Protein AF-A0A060ZZ50-F1 (afdb_monomer)

Mean predicted aligned error: 12.0 Å

Structure (mmCIF, N/CA/C/O backbone):
data_AF-A0A060ZZ50-F1
#
_entry.id   AF-A0A060ZZ50-F1
#
loop_
_atom_site.group_PDB
_atom_site.id
_atom_site.type_symbol
_atom_site.label_atom_id
_atom_site.label_alt_id
_atom_site.label_comp_id
_atom_site.label_asym_id
_atom_site.label_entity_id
_atom_site.label_seq_id
_atom_site.pdbx_PDB_ins_code
_atom_site.Cartn_x
_atom_site.Cartn_y
_atom_site.Cartn_z
_atom_site.occupancy
_atom_site.B_iso_or_equiv
_atom_site.auth_seq_id
_atom_site.auth_comp_id
_atom_site.auth_asym_id
_atom_site.auth_atom_id
_atom_site.pdbx_PDB_model_num
ATOM 1 N N . MET A 1 1 ? -9.762 -11.164 -6.882 1.00 42.69 1 MET A N 1
ATOM 2 C CA . MET A 1 1 ? -9.063 -9.865 -6.997 1.00 42.69 1 MET A CA 1
ATOM 3 C C . MET A 1 1 ? -7.837 -10.127 -7.860 1.00 42.69 1 MET A C 1
ATOM 5 O O . MET A 1 1 ? -7.050 -10.967 -7.459 1.00 42.69 1 MET A O 1
ATOM 9 N N . ARG A 1 2 ? -7.743 -9.586 -9.085 1.00 42.16 2 ARG A N 1
ATOM 10 C CA . ARG A 1 2 ? -6.623 -9.900 -9.998 1.00 42.16 2 ARG A CA 1
ATOM 11 C C . ARG A 1 2 ? -5.323 -9.326 -9.427 1.00 42.16 2 ARG A C 1
ATOM 13 O O . ARG A 1 2 ? -5.141 -8.114 -9.447 1.00 42.16 2 ARG A O 1
ATOM 20 N N . SER A 1 3 ? -4.459 -10.195 -8.908 1.00 48.81 3 SER A N 1
ATOM 21 C CA . SER A 1 3 ? -3.178 -9.848 -8.272 1.00 48.81 3 SER A CA 1
ATOM 22 C C . SER A 1 3 ? -2.102 -9.404 -9.279 1.00 48.81 3 SER A C 1
ATOM 24 O O . SER A 1 3 ? -1.037 -8.931 -8.885 1.00 48.81 3 SER A O 1
ATOM 26 N N . ASP A 1 4 ? -2.418 -9.460 -10.577 1.00 45.97 4 ASP A N 1
ATOM 27 C CA . ASP A 1 4 ? -1.554 -9.192 -11.739 1.00 45.97 4 ASP A CA 1
ATOM 28 C C . ASP A 1 4 ? -1.069 -7.735 -11.881 1.00 45.97 4 ASP A C 1
ATOM 30 O O . ASP A 1 4 ? -0.512 -7.352 -12.903 1.00 45.97 4 ASP A O 1
ATOM 34 N N . LYS A 1 5 ? -1.322 -6.863 -10.900 1.00 53.06 5 LYS A N 1
ATOM 35 C CA . LYS A 1 5 ? -0.916 -5.444 -10.943 1.00 53.06 5 LYS A CA 1
ATOM 36 C C . LYS A 1 5 ? -0.076 -5.007 -9.740 1.00 53.06 5 LYS A C 1
ATOM 38 O O . LYS A 1 5 ? 0.539 -3.950 -9.785 1.00 53.06 5 LYS A O 1
ATOM 43 N N . HIS A 1 6 ? 0.033 -5.843 -8.708 1.00 53.44 6 HIS A N 1
ATOM 44 C CA . HIS A 1 6 ? 0.517 -5.475 -7.366 1.00 53.44 6 HIS A CA 1
ATOM 45 C C . HIS A 1 6 ? 2.017 -5.778 -7.157 1.00 53.44 6 HIS A C 1
ATOM 47 O O . HIS A 1 6 ? 2.453 -6.195 -6.086 1.00 53.44 6 HIS A O 1
ATOM 53 N N . LEU A 1 7 ? 2.805 -5.661 -8.231 1.00 54.25 7 LEU A N 1
ATOM 54 C CA . LEU A 1 7 ? 4.127 -6.291 -8.337 1.00 54.25 7 LEU A CA 1
ATOM 55 C C . LEU A 1 7 ? 5.291 -5.565 -7.712 1.00 54.25 7 LEU A C 1
ATOM 57 O O . LEU A 1 7 ? 6.402 -6.080 -7.811 1.00 54.25 7 LEU A O 1
ATOM 61 N N . PHE A 1 8 ? 5.114 -4.384 -7.136 1.00 49.03 8 PHE A N 1
ATOM 62 C CA . PHE A 1 8 ? 6.294 -3.796 -6.537 1.00 49.03 8 PHE A CA 1
ATOM 63 C C . PHE A 1 8 ? 6.852 -4.704 -5.435 1.00 49.03 8 PHE A C 1
ATOM 65 O O . PHE A 1 8 ? 8.068 -4.754 -5.266 1.00 49.03 8 PHE A O 1
ATOM 72 N N . PHE A 1 9 ? 5.982 -5.431 -4.720 1.00 49.91 9 PHE A N 1
ATOM 73 C CA . PHE A 1 9 ? 6.362 -5.852 -3.388 1.00 49.91 9 PHE A CA 1
ATOM 74 C C . PHE A 1 9 ? 5.831 -7.203 -2.889 1.00 49.91 9 PHE A C 1
ATOM 76 O O . PHE A 1 9 ? 6.107 -7.537 -1.752 1.00 49.91 9 PHE A O 1
ATOM 83 N N . LEU A 1 10 ? 5.100 -8.016 -3.653 1.00 48.53 10 LEU A N 1
ATOM 84 C CA . LEU A 1 10 ? 4.545 -9.270 -3.111 1.00 48.53 10 LEU A CA 1
ATOM 85 C C . LEU A 1 10 ? 5.627 -10.301 -2.700 1.00 48.53 10 LEU A C 1
ATOM 87 O O . LEU A 1 10 ? 6.330 -10.843 -3.548 1.00 48.53 10 LEU A O 1
ATOM 91 N N . LYS A 1 11 ? 5.719 -10.638 -1.404 1.00 50.34 11 LYS A N 1
ATOM 92 C CA . LYS A 1 11 ? 6.444 -11.807 -0.893 1.00 50.34 11 LYS A CA 1
ATOM 93 C C . LYS A 1 11 ? 5.700 -13.044 -1.396 1.00 50.34 11 LYS A C 1
ATOM 95 O O . LYS A 1 11 ? 4.597 -13.345 -0.940 1.00 50.34 11 LYS A O 1
ATOM 100 N N . GLN A 1 12 ? 6.300 -13.742 -2.356 1.00 52.12 12 GLN A N 1
ATOM 101 C CA . GLN A 1 12 ? 5.696 -14.865 -3.089 1.00 52.12 12 GLN A CA 1
ATOM 102 C C . GLN A 1 12 ? 5.316 -16.079 -2.216 1.00 52.12 12 GLN A C 1
ATOM 104 O O . GLN A 1 12 ? 4.661 -17.005 -2.692 1.00 52.12 12 GLN A O 1
ATOM 109 N N . GLU A 1 13 ? 5.708 -16.088 -0.942 1.00 52.03 13 GLU A N 1
ATOM 110 C CA . GLU A 1 13 ? 5.497 -17.202 -0.011 1.00 52.03 13 GLU A CA 1
ATOM 111 C C . GLU A 1 13 ? 4.095 -17.247 0.632 1.00 52.03 13 GLU A C 1
ATOM 113 O O . GLU A 1 13 ? 3.806 -18.209 1.335 1.00 52.03 13 GLU A O 1
ATOM 118 N N . GLY A 1 14 ? 3.214 -16.254 0.417 1.00 49.38 14 GLY A N 1
ATOM 119 C CA . GLY A 1 14 ? 1.948 -16.151 1.177 1.00 49.38 14 GLY A CA 1
ATOM 120 C C . GLY A 1 14 ? 0.680 -15.747 0.413 1.00 49.38 14 GLY A C 1
ATOM 121 O O . GLY A 1 14 ? -0.360 -15.553 1.039 1.00 49.38 14 GLY A O 1
ATOM 122 N N . GLY A 1 15 ? 0.733 -15.587 -0.913 1.00 53.03 15 GLY A N 1
ATOM 123 C CA . GLY A 1 15 ? -0.437 -15.209 -1.722 1.00 53.03 15 GLY A CA 1
ATOM 124 C C . GLY A 1 15 ? -1.256 -16.410 -2.208 1.00 53.03 15 GLY A C 1
ATOM 125 O O . GLY A 1 15 ? -0.694 -17.470 -2.460 1.00 53.03 15 GLY A O 1
ATOM 126 N N . ASP A 1 16 ? -2.571 -16.237 -2.390 1.00 49.25 16 ASP A N 1
ATOM 127 C CA . ASP A 1 16 ? -3.420 -17.208 -3.095 1.00 49.25 16 ASP A CA 1
ATOM 128 C C . ASP A 1 16 ? -3.111 -17.166 -4.607 1.00 49.25 16 ASP A C 1
ATOM 130 O O . ASP A 1 16 ? -3.336 -16.158 -5.286 1.00 49.25 16 ASP A O 1
ATOM 134 N N . LEU A 1 17 ? -2.498 -18.240 -5.111 1.00 50.44 17 LEU A N 1
ATOM 135 C CA . LEU A 1 17 ? -1.793 -18.293 -6.399 1.00 50.44 17 LEU A CA 1
ATOM 136 C C . LEU A 1 17 ? -2.706 -18.590 -7.592 1.00 50.44 17 LEU A C 1
ATOM 138 O O . LEU A 1 17 ? -2.284 -18.417 -8.733 1.00 50.44 17 LEU A O 1
ATOM 142 N N . TYR A 1 18 ? -3.955 -18.996 -7.355 1.00 49.84 18 TYR A N 1
ATOM 143 C CA . TYR A 1 18 ? -4.912 -19.308 -8.426 1.00 49.84 18 TYR A CA 1
ATOM 144 C C . TYR A 1 18 ? -5.324 -18.081 -9.256 1.00 49.84 18 TYR A C 1
ATOM 146 O O . TYR A 1 18 ? -6.005 -18.216 -10.270 1.00 49.84 18 TYR A O 1
ATOM 154 N N . ILE A 1 19 ? -4.925 -16.881 -8.824 1.00 47.72 19 ILE A N 1
ATOM 155 C CA . ILE A 1 19 ? -5.307 -15.600 -9.429 1.00 47.72 19 ILE A CA 1
ATOM 156 C C . ILE A 1 19 ? -4.102 -14.876 -10.052 1.00 47.72 19 ILE A C 1
ATOM 158 O O . ILE A 1 19 ? -4.208 -13.704 -10.406 1.00 47.72 19 ILE A O 1
ATOM 162 N N . LEU A 1 20 ? -2.953 -15.548 -10.165 1.00 52.69 20 LEU A N 1
ATOM 163 C CA . LEU A 1 20 ? -1.772 -15.022 -10.841 1.00 52.69 2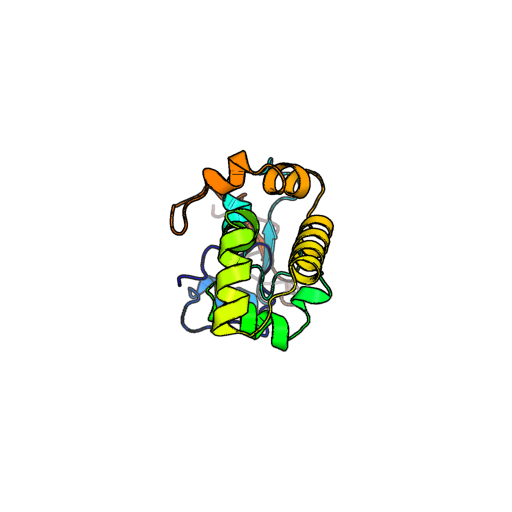0 LEU A CA 1
ATOM 164 C C . LEU A 1 20 ? -1.744 -15.495 -12.296 1.00 52.69 20 LEU A C 1
ATOM 166 O O . LEU A 1 20 ? -1.898 -16.682 -12.580 1.00 52.69 20 LEU A 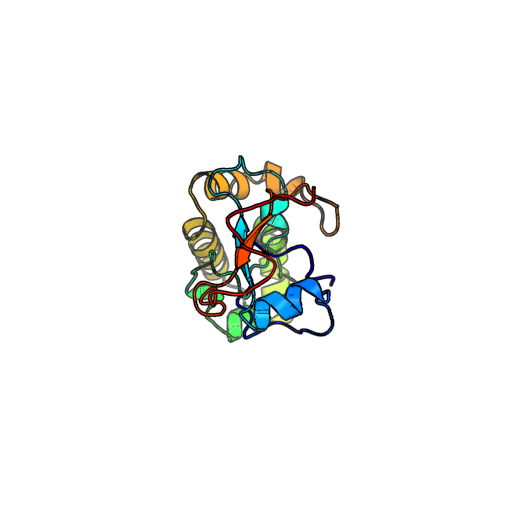O 1
ATOM 170 N N . THR A 1 21 ? -1.517 -14.574 -13.229 1.00 55.25 21 THR A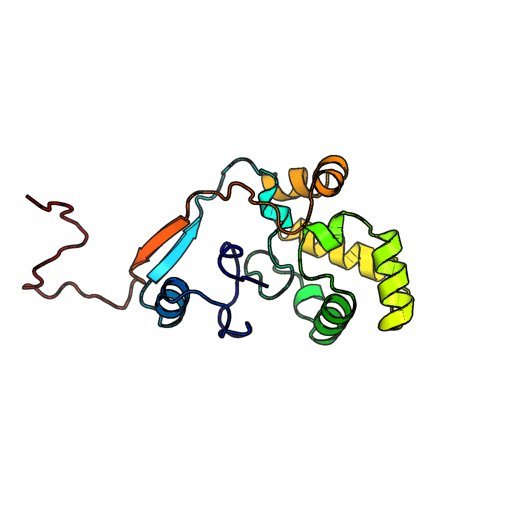 N 1
ATOM 171 C CA . THR A 1 21 ? -1.242 -14.943 -14.626 1.00 55.25 21 THR A CA 1
ATOM 172 C C . THR A 1 21 ? 0.021 -15.822 -14.749 1.00 55.25 21 THR A C 1
ATOM 174 O O . THR A 1 21 ? 0.931 -15.702 -13.925 1.00 55.25 21 THR A O 1
ATOM 177 N N . PRO A 1 22 ? 0.138 -16.677 -15.789 1.00 57.56 22 PRO A N 1
ATOM 178 C CA . PRO A 1 22 ? 1.284 -17.582 -15.978 1.00 57.56 22 PRO A CA 1
ATOM 179 C C . PRO A 1 22 ? 2.665 -16.914 -15.887 1.00 57.56 22 PRO A C 1
ATOM 181 O O . PRO A 1 22 ? 3.605 -17.507 -15.370 1.00 57.56 22 PRO A O 1
ATOM 184 N N . PHE A 1 23 ? 2.775 -15.652 -16.309 1.00 54.41 23 PHE A N 1
ATOM 185 C CA . PHE A 1 23 ? 3.992 -14.840 -16.199 1.00 54.41 23 PHE A CA 1
ATOM 186 C C . PHE A 1 23 ? 4.529 -14.738 -14.756 1.00 54.41 23 PHE A C 1
ATOM 188 O O . PHE A 1 23 ? 5.729 -14.818 -14.508 1.00 54.41 23 PHE A O 1
ATOM 195 N N . TYR A 1 24 ? 3.636 -14.627 -13.776 1.00 59.88 24 TYR A N 1
ATOM 196 C CA . TYR A 1 24 ? 3.986 -14.493 -12.362 1.00 59.88 24 TYR A CA 1
ATOM 197 C C . TYR A 1 24 ? 4.380 -15.818 -11.720 1.00 59.88 24 TYR A C 1
ATOM 199 O O . TYR A 1 24 ? 5.096 -15.829 -10.718 1.00 59.88 24 TYR A O 1
ATOM 207 N N . LEU A 1 25 ? 3.912 -16.930 -12.290 1.00 62.78 25 LEU A N 1
ATOM 208 C CA . LEU A 1 25 ? 4.307 -18.263 -11.865 1.00 62.78 25 LEU A CA 1
ATOM 209 C C . LEU A 1 25 ? 5.792 -18.501 -12.167 1.00 62.78 25 LEU A C 1
ATOM 211 O O . LEU A 1 25 ? 6.509 -18.959 -11.284 1.00 62.78 25 LEU A O 1
ATOM 215 N N . LEU A 1 26 ? 6.262 -18.108 -13.356 1.00 59.31 26 LEU A N 1
ATOM 216 C CA . LEU A 1 26 ? 7.676 -18.218 -13.754 1.00 59.31 26 LEU A CA 1
ATOM 217 C C . LEU A 1 26 ? 8.594 -17.417 -12.821 1.00 59.31 26 LEU A C 1
ATOM 219 O O . LEU A 1 26 ? 9.628 -17.899 -12.369 1.00 59.31 26 LEU A O 1
ATOM 223 N N . CYS A 1 27 ? 8.156 -16.224 -12.424 1.00 61.47 27 CYS A N 1
ATOM 224 C CA . CYS A 1 27 ? 8.890 -15.409 -11.459 1.00 61.47 27 CYS A CA 1
ATOM 225 C C . CYS A 1 27 ? 8.964 -16.053 -10.065 1.00 61.47 27 CYS A C 1
ATOM 227 O O . CYS A 1 27 ? 9.892 -15.785 -9.311 1.00 61.47 27 CYS A O 1
ATOM 229 N N . ARG A 1 28 ? 7.982 -16.884 -9.687 1.00 61.09 28 ARG A N 1
ATOM 230 C CA . ARG A 1 28 ? 8.001 -17.635 -8.420 1.00 61.09 28 ARG A CA 1
ATOM 231 C C . ARG A 1 28 ? 8.906 -18.855 -8.471 1.00 61.09 28 ARG A C 1
ATOM 233 O O . ARG A 1 28 ? 9.454 -19.247 -7.447 1.00 61.09 28 ARG A O 1
ATOM 240 N N . LEU A 1 29 ? 9.060 -19.447 -9.648 1.00 64.00 29 LEU A N 1
ATOM 241 C CA . LEU A 1 29 ? 9.982 -20.557 -9.869 1.00 64.00 29 LEU A CA 1
ATOM 242 C C . LEU A 1 29 ? 11.453 -20.114 -9.831 1.00 64.00 29 LEU A C 1
ATOM 244 O O . LEU A 1 29 ? 12.336 -20.960 -9.909 1.00 64.00 29 LEU A O 1
ATOM 248 N N . GLY A 1 30 ? 11.717 -18.813 -9.654 1.00 63.53 30 GLY A N 1
ATOM 249 C CA . GLY A 1 30 ? 13.068 -18.269 -9.571 1.00 63.53 30 GLY A CA 1
ATOM 250 C C . GLY A 1 30 ? 13.740 -18.137 -10.933 1.00 63.53 30 GLY A C 1
ATOM 251 O O . GLY A 1 30 ? 14.956 -18.044 -10.990 1.00 63.53 30 GLY A O 1
ATOM 252 N N . GLU A 1 31 ? 12.972 -18.139 -12.027 1.00 65.38 31 GLU A N 1
ATOM 253 C CA . GLU A 1 31 ? 13.520 -17.957 -13.377 1.00 65.38 31 GLU A CA 1
ATOM 254 C C . GLU A 1 31 ? 13.813 -16.479 -13.677 1.00 65.38 31 GLU A C 1
ATOM 256 O O . GLU A 1 31 ? 14.775 -16.149 -14.373 1.00 65.38 31 GLU A O 1
ATOM 261 N N . PHE A 1 32 ? 13.009 -15.573 -13.110 1.00 65.50 32 PHE A N 1
ATOM 262 C CA . PHE A 1 32 ? 13.103 -14.137 -13.352 1.00 65.50 32 PHE A CA 1
ATOM 263 C C . PHE A 1 32 ? 13.055 -13.329 -12.058 1.00 65.50 32 PHE A C 1
ATOM 265 O O . PHE A 1 32 ? 12.146 -13.489 -11.241 1.00 65.50 32 PHE A O 1
ATOM 272 N N . ASP A 1 33 ? 13.983 -12.385 -11.949 1.00 65.56 33 ASP A N 1
ATOM 273 C CA . ASP A 1 33 ? 13.938 -11.285 -11.003 1.00 65.56 33 ASP A CA 1
ATOM 274 C C . ASP A 1 33 ? 13.130 -10.128 -11.592 1.00 65.56 33 ASP A C 1
ATOM 276 O O . ASP A 1 33 ? 13.285 -9.730 -12.750 1.00 65.56 33 ASP A O 1
ATOM 280 N N . MET A 1 34 ? 12.263 -9.548 -10.767 1.00 68.56 34 MET A N 1
ATOM 281 C CA . MET A 1 34 ? 11.473 -8.383 -11.139 1.00 68.56 34 MET A CA 1
ATOM 282 C C . MET A 1 34 ? 11.802 -7.216 -10.230 1.00 68.56 34 MET A C 1
ATOM 284 O O . MET A 1 34 ? 11.745 -7.309 -9.006 1.00 68.56 34 MET A O 1
ATOM 288 N N . SER A 1 35 ? 12.069 -6.075 -10.845 1.00 65.06 35 SER A N 1
ATOM 289 C CA . SER A 1 35 ? 12.146 -4.800 -10.150 1.00 65.06 35 SER A CA 1
ATOM 290 C C . SER A 1 35 ? 11.373 -3.749 -10.935 1.00 65.06 35 SER A C 1
ATOM 292 O O . SER A 1 35 ? 11.026 -3.924 -12.098 1.00 65.06 35 SER A O 1
ATOM 294 N N . ARG A 1 36 ? 11.049 -2.628 -10.307 1.00 67.50 36 ARG A N 1
ATOM 295 C CA . ARG A 1 36 ? 10.540 -1.450 -11.015 1.00 67.50 36 ARG A CA 1
ATOM 296 C C . ARG A 1 36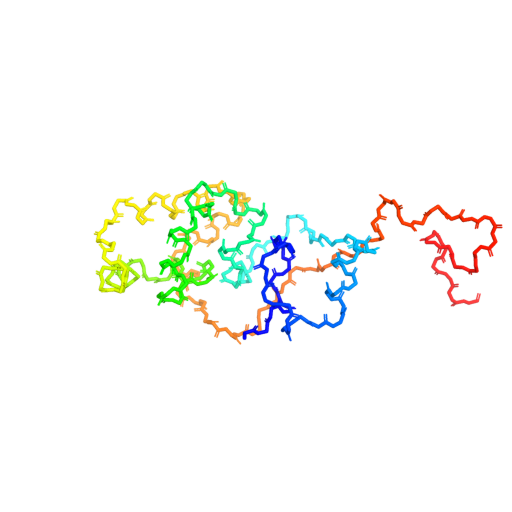 ? 11.507 -0.312 -10.769 1.00 67.50 36 ARG A C 1
ATOM 298 O O . ARG A 1 36 ? 12.102 -0.226 -9.695 1.00 67.50 36 ARG A O 1
ATOM 305 N N . LYS A 1 37 ? 11.682 0.553 -11.770 1.00 64.44 37 LYS A N 1
ATOM 306 C CA . LYS A 1 37 ? 12.675 1.633 -11.727 1.00 64.44 37 LYS A CA 1
ATOM 307 C C . LYS A 1 37 ? 12.466 2.509 -10.486 1.00 64.44 37 LYS A C 1
ATOM 309 O O . LYS A 1 37 ? 11.468 3.222 -10.381 1.00 64.44 37 LYS A O 1
ATOM 314 N N . ALA A 1 38 ? 13.418 2.464 -9.555 1.00 52.78 38 ALA A N 1
ATOM 315 C CA . ALA A 1 38 ? 13.420 3.338 -8.391 1.00 52.78 38 ALA A CA 1
ATOM 316 C C . ALA A 1 38 ? 13.488 4.807 -8.851 1.00 52.78 38 ALA A C 1
ATOM 318 O O . ALA A 1 38 ? 14.256 5.151 -9.748 1.00 52.78 38 ALA A O 1
ATOM 319 N N . GLY A 1 39 ? 12.668 5.674 -8.253 1.00 55.94 39 GLY A N 1
ATOM 320 C CA . GLY A 1 39 ? 12.693 7.116 -8.526 1.00 55.94 39 GLY A CA 1
ATOM 321 C C . GLY A 1 39 ? 11.682 7.632 -9.553 1.00 55.94 39 GLY A C 1
ATOM 322 O O . GLY A 1 39 ? 11.730 8.810 -9.893 1.00 55.94 39 GLY A O 1
ATOM 323 N N . THR A 1 40 ? 10.736 6.819 -10.030 1.00 64.31 40 THR A N 1
ATOM 324 C CA . THR A 1 40 ? 9.575 7.374 -10.746 1.00 64.31 40 THR A CA 1
ATOM 325 C C . THR A 1 40 ? 8.737 8.255 -9.825 1.00 64.31 40 THR A C 1
ATOM 327 O O . THR A 1 40 ? 8.446 7.870 -8.691 1.00 64.31 40 THR A O 1
ATOM 330 N N . THR A 1 41 ? 8.319 9.418 -10.329 1.00 70.88 41 THR A N 1
ATOM 331 C CA . THR A 1 41 ? 7.367 10.298 -9.650 1.00 70.88 41 THR A CA 1
ATOM 332 C C . THR A 1 41 ? 6.119 9.498 -9.265 1.00 70.88 41 THR A C 1
ATOM 334 O O . THR A 1 41 ? 5.542 8.824 -10.127 1.00 70.88 41 THR A O 1
ATOM 337 N N . PRO A 1 42 ? 5.702 9.524 -7.990 1.00 74.56 42 PRO A N 1
ATOM 338 C CA . PRO A 1 42 ? 4.538 8.772 -7.551 1.00 74.56 42 PRO A CA 1
ATOM 339 C C . PRO A 1 42 ? 3.281 9.297 -8.257 1.00 74.56 42 PRO A C 1
ATOM 341 O O . PRO A 1 42 ? 2.953 10.480 -8.197 1.00 74.56 42 PRO A O 1
ATOM 344 N N . GLY A 1 43 ? 2.605 8.394 -8.969 1.00 81.00 43 GLY A N 1
ATOM 345 C CA . GLY A 1 43 ? 1.247 8.593 -9.470 1.00 81.00 43 GLY A CA 1
ATOM 346 C C . GLY A 1 43 ? 0.236 8.024 -8.476 1.00 81.00 43 GLY A C 1
ATOM 347 O O . GLY A 1 43 ? 0.555 7.827 -7.314 1.00 81.00 43 GLY A O 1
ATOM 348 N N . LYS A 1 44 ? -0.973 7.678 -8.927 1.00 85.62 44 LYS A N 1
ATOM 349 C CA . LYS A 1 44 ? -2.010 7.072 -8.061 1.00 85.62 44 LYS A CA 1
ATOM 350 C C . LYS A 1 44 ? -1.809 5.580 -7.774 1.00 85.62 44 LYS A C 1
ATOM 352 O O . LYS A 1 44 ? -2.462 5.036 -6.890 1.00 85.62 44 LYS A O 1
ATOM 357 N N . TRP A 1 45 ? -0.913 4.929 -8.509 1.00 82.38 45 TRP A N 1
ATOM 358 C CA . TRP A 1 45 ? -0.628 3.502 -8.387 1.00 82.38 45 TRP A CA 1
ATOM 359 C C . TRP A 1 45 ? -0.166 3.036 -6.986 1.00 82.38 45 TRP A C 1
ATOM 361 O O . TRP A 1 45 ? -0.529 1.917 -6.636 1.00 82.38 45 TRP A O 1
ATOM 371 N N . PRO A 1 46 ? 0.534 3.827 -6.132 1.00 85.44 46 PRO A N 1
ATOM 372 C CA . PRO A 1 46 ? 0.951 3.355 -4.810 1.00 85.44 46 PRO A CA 1
ATOM 373 C C . PRO A 1 46 ? -0.233 2.974 -3.923 1.00 85.44 46 PRO A C 1
ATOM 375 O O . PRO A 1 46 ? -0.107 2.117 -3.061 1.00 85.44 46 PRO A O 1
ATOM 378 N N . PHE A 1 47 ? -1.405 3.577 -4.139 1.00 87.56 47 PHE A N 1
ATOM 379 C CA . PHE A 1 47 ? -2.614 3.239 -3.392 1.00 87.56 47 PHE A CA 1
ATOM 380 C C . PHE A 1 47 ? -3.208 1.881 -3.778 1.00 87.56 47 PHE A C 1
ATOM 382 O O . PHE A 1 47 ? -3.966 1.321 -2.991 1.00 87.56 47 PHE A O 1
ATOM 389 N N . GLU A 1 48 ? -2.859 1.340 -4.948 1.00 84.31 48 GLU A N 1
ATOM 390 C CA . GLU A 1 48 ? -3.206 -0.030 -5.332 1.00 84.31 48 GLU A CA 1
ATOM 391 C C . GLU A 1 48 ? -2.261 -1.062 -4.713 1.00 84.31 48 GLU A C 1
ATOM 393 O O . GLU A 1 48 ? -2.584 -2.249 -4.721 1.00 84.31 48 GLU A O 1
ATOM 398 N N . GLU A 1 49 ? -1.118 -0.651 -4.158 1.00 80.88 49 GLU A N 1
ATOM 399 C CA . GLU A 1 49 ? -0.190 -1.591 -3.537 1.00 80.88 49 GLU A CA 1
ATOM 400 C C . GLU A 1 49 ? -0.833 -2.293 -2.346 1.00 80.88 49 GLU A C 1
ATOM 402 O O . GLU A 1 49 ? -1.517 -1.684 -1.514 1.00 80.88 49 GLU A O 1
ATOM 407 N N . SER A 1 50 ? -0.593 -3.601 -2.272 1.00 80.38 50 SER A N 1
ATOM 408 C CA . SER A 1 50 ? -1.039 -4.413 -1.148 1.00 80.38 50 SER A CA 1
ATOM 409 C C . SER A 1 50 ? -0.354 -3.925 0.127 1.00 80.38 50 SER A C 1
ATOM 411 O O . SER A 1 50 ? 0.848 -3.666 0.123 1.00 80.38 50 SER A O 1
ATOM 413 N N . LEU A 1 51 ? -1.096 -3.818 1.229 1.00 78.88 51 LEU A N 1
ATOM 414 C CA . LEU A 1 51 ? -0.498 -3.637 2.559 1.00 78.88 51 LEU A CA 1
ATOM 415 C C . LEU A 1 51 ? 0.245 -4.901 2.980 1.00 78.88 51 LEU A C 1
ATOM 417 O O . LEU A 1 51 ? 1.278 -4.864 3.645 1.00 78.88 51 LEU A O 1
ATOM 421 N N . CYS A 1 52 ? -0.333 -6.029 2.594 1.00 72.50 52 CYS A N 1
ATOM 422 C CA . CYS A 1 52 ? 0.055 -7.352 3.013 1.00 72.50 52 CYS A CA 1
ATOM 423 C C . CYS A 1 52 ? 1.064 -7.946 2.045 1.00 72.50 52 CYS A C 1
ATOM 425 O O . CYS A 1 52 ? 0.954 -7.749 0.833 1.00 72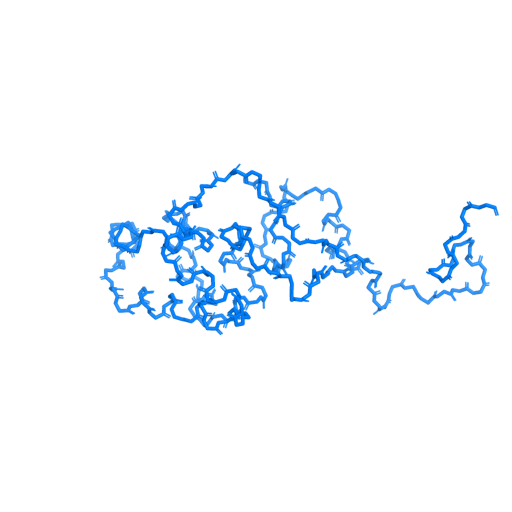.50 52 CYS A O 1
ATOM 427 N N . HIS A 1 53 ? 2.006 -8.717 2.582 1.00 67.25 53 HIS A N 1
ATOM 428 C CA . HIS A 1 53 ? 3.062 -9.347 1.797 1.00 67.25 53 HIS A CA 1
ATOM 429 C C . HIS A 1 53 ? 3.859 -8.338 0.972 1.00 67.25 53 HIS A C 1
ATOM 431 O O . HIS A 1 53 ? 4.360 -8.719 -0.059 1.00 67.25 53 HIS A O 1
ATOM 437 N N . ASN A 1 54 ? 3.975 -7.076 1.381 1.00 71.12 54 ASN A N 1
ATOM 438 C CA . ASN A 1 54 ? 4.678 -6.045 0.628 1.00 71.12 54 ASN A CA 1
ATOM 439 C C . ASN A 1 54 ? 6.120 -5.887 1.164 1.00 71.12 54 ASN A C 1
ATOM 441 O O . ASN A 1 54 ? 6.310 -5.463 2.297 1.00 71.12 54 ASN A O 1
ATOM 445 N N . THR A 1 55 ? 7.136 -6.248 0.375 1.00 67.06 55 THR A N 1
ATOM 446 C CA . THR A 1 55 ? 8.572 -6.208 0.683 1.00 67.06 55 THR A CA 1
ATOM 447 C C . THR A 1 55 ? 9.118 -4.808 0.952 1.00 67.06 55 THR A C 1
ATOM 449 O O . THR A 1 55 ? 10.131 -4.702 1.646 1.00 67.06 55 THR A O 1
ATOM 452 N N . VAL A 1 56 ? 8.464 -3.740 0.476 1.00 69.50 56 VAL A N 1
ATOM 453 C CA . VAL A 1 56 ? 8.800 -2.367 0.892 1.00 69.50 56 VAL A CA 1
ATOM 454 C C . VAL A 1 56 ? 8.085 -1.961 2.161 1.00 69.50 56 VAL A C 1
ATOM 456 O O . VAL A 1 56 ? 8.674 -1.236 2.957 1.00 69.50 56 VAL A O 1
ATOM 459 N N . ILE A 1 57 ? 6.873 -2.461 2.408 1.00 73.25 57 ILE A N 1
ATOM 460 C CA . ILE A 1 57 ? 6.174 -2.226 3.672 1.00 73.25 57 ILE A CA 1
ATOM 461 C C . ILE A 1 57 ? 6.761 -3.123 4.767 1.00 73.25 57 ILE A C 1
ATOM 463 O O . ILE A 1 57 ? 6.160 -4.084 5.248 1.00 73.25 57 ILE A O 1
ATOM 467 N N . GLN A 1 58 ? 7.966 -2.768 5.207 1.00 69.75 58 GLN A N 1
ATOM 468 C CA . GLN A 1 58 ? 8.654 -3.375 6.342 1.00 69.75 58 GLN A CA 1
ATOM 469 C C . GLN A 1 58 ? 8.132 -2.782 7.658 1.00 69.75 58 GLN A C 1
ATOM 471 O O . GLN A 1 58 ? 8.840 -2.093 8.390 1.00 69.75 58 GLN A O 1
ATOM 476 N N . SER A 1 59 ? 6.856 -3.026 7.960 1.00 74.06 59 SER A N 1
ATOM 477 C CA . SER A 1 59 ? 6.230 -2.618 9.222 1.00 74.06 59 SER A CA 1
ATOM 478 C C . SER A 1 59 ? 6.123 -3.805 10.178 1.00 74.06 59 SER A C 1
ATOM 480 O O . SER A 1 59 ? 5.636 -4.878 9.818 1.00 74.06 59 SER A O 1
ATOM 482 N N . ARG A 1 60 ? 6.513 -3.596 11.444 1.00 77.50 60 ARG A N 1
ATOM 483 C CA . ARG A 1 60 ? 6.311 -4.590 12.511 1.00 77.50 60 ARG A CA 1
ATOM 484 C C . ARG A 1 60 ? 4.828 -4.873 12.729 1.00 77.50 60 ARG A C 1
ATOM 486 O O . ARG A 1 60 ? 4.463 -6.020 12.970 1.00 77.50 60 ARG A O 1
ATOM 493 N N . ALA A 1 61 ? 3.974 -3.856 12.609 1.00 76.38 61 ALA A N 1
ATOM 494 C CA . ALA A 1 61 ? 2.530 -4.038 12.642 1.00 76.38 61 ALA A CA 1
ATOM 495 C C . ALA A 1 61 ? 2.025 -4.932 11.499 1.00 76.38 61 ALA A C 1
ATOM 497 O O . ALA A 1 61 ? 1.193 -5.803 11.747 1.00 76.38 61 ALA A O 1
ATOM 498 N N . MET A 1 62 ? 2.563 -4.776 10.285 1.00 75.69 62 MET A N 1
ATOM 499 C CA . MET A 1 62 ? 2.195 -5.622 9.140 1.00 75.69 62 MET A CA 1
ATOM 500 C C . MET A 1 62 ? 2.755 -7.050 9.222 1.00 75.69 62 MET A C 1
ATOM 502 O O . MET A 1 62 ? 2.223 -7.944 8.571 1.00 75.69 62 MET A O 1
ATOM 506 N N . GLY A 1 63 ? 3.762 -7.294 10.066 1.00 74.88 63 GLY A N 1
ATOM 507 C CA . GLY A 1 63 ? 4.235 -8.641 10.406 1.00 74.88 63 GLY A CA 1
ATOM 508 C C . GLY A 1 63 ? 3.350 -9.398 11.408 1.00 74.88 63 GLY A C 1
ATOM 509 O O . GLY A 1 63 ? 3.554 -10.590 11.626 1.00 74.88 63 GLY A O 1
ATOM 510 N N . SER A 1 64 ? 2.367 -8.742 12.036 1.00 83.25 64 SER A N 1
ATOM 511 C CA . SER A 1 64 ? 1.452 -9.394 12.980 1.00 83.25 64 SER A CA 1
ATOM 512 C C . SER A 1 64 ? 0.326 -10.121 12.246 1.00 83.25 64 SER A C 1
ATOM 514 O O . SER A 1 64 ? -0.552 -9.486 11.662 1.00 83.25 64 SER A O 1
ATOM 516 N N . ALA A 1 65 ? 0.296 -11.453 12.349 1.00 81.12 65 ALA A N 1
ATOM 517 C CA . ALA A 1 65 ? -0.757 -12.286 11.760 1.00 81.12 65 ALA A CA 1
ATOM 518 C C . ALA A 1 65 ? -2.168 -11.891 12.238 1.00 81.12 65 ALA A C 1
ATOM 520 O O . ALA A 1 65 ? -3.119 -11.898 11.456 1.00 81.12 65 ALA A O 1
ATOM 521 N N . SER A 1 66 ? -2.306 -11.488 13.504 1.00 83.44 66 SER A N 1
ATOM 522 C CA . SER A 1 66 ? -3.591 -11.060 14.065 1.00 83.44 66 SER A CA 1
ATOM 523 C C . SER A 1 66 ? -4.062 -9.739 13.461 1.00 83.44 66 SER A C 1
ATOM 525 O O . SER A 1 66 ? -5.214 -9.641 13.045 1.00 83.44 66 SER A O 1
ATOM 527 N N . LEU A 1 67 ? -3.182 -8.733 13.361 1.00 83.12 67 LEU A N 1
ATOM 528 C CA . LEU A 1 67 ? -3.531 -7.454 12.727 1.00 83.12 67 LEU A CA 1
ATOM 529 C C . LEU A 1 67 ? -3.826 -7.629 11.245 1.00 83.12 67 LEU A C 1
ATOM 531 O O . LEU A 1 67 ? -4.787 -7.056 10.742 1.00 83.12 67 LEU A O 1
ATOM 535 N N . HIS A 1 68 ? -3.039 -8.464 10.578 1.00 82.62 68 HIS A N 1
ATOM 536 C CA . HIS A 1 68 ? -3.248 -8.839 9.195 1.00 82.62 68 HIS A CA 1
ATOM 537 C C . HIS A 1 68 ? -4.642 -9.445 8.981 1.00 82.62 68 HIS A C 1
ATOM 539 O O . HIS A 1 68 ? -5.408 -8.947 8.162 1.00 82.62 68 HIS A O 1
ATOM 545 N N . SER A 1 69 ? -5.016 -10.452 9.775 1.00 81.62 69 SER A N 1
ATOM 546 C CA . SER A 1 69 ? -6.346 -11.073 9.715 1.00 81.62 69 SER A CA 1
ATOM 547 C C . SER A 1 69 ? -7.472 -10.065 9.978 1.00 81.62 69 SER A C 1
ATOM 549 O O . SER A 1 69 ? -8.472 -10.050 9.263 1.00 81.62 69 SER A O 1
ATOM 551 N N . CYS A 1 70 ? -7.286 -9.151 10.937 1.00 86.06 70 CYS A N 1
ATOM 552 C CA . CYS A 1 70 ? -8.265 -8.101 11.227 1.00 86.06 70 CYS A CA 1
ATOM 553 C C . CYS A 1 70 ? -8.444 -7.134 10.049 1.00 86.06 70 CYS A C 1
ATOM 555 O O . CYS A 1 70 ? -9.574 -6.844 9.665 1.00 86.06 70 CYS A O 1
ATOM 557 N N . LEU A 1 71 ? -7.342 -6.652 9.464 1.00 85.62 71 LEU A N 1
ATOM 558 C CA . LEU A 1 71 ? -7.364 -5.754 8.308 1.00 85.62 71 LEU A CA 1
ATOM 559 C C . LEU A 1 71 ? -8.009 -6.431 7.093 1.00 85.62 71 LEU A C 1
ATOM 561 O O . LEU A 1 71 ? -8.854 -5.825 6.437 1.00 85.62 71 LEU A O 1
ATOM 565 N N . LEU A 1 72 ? -7.691 -7.702 6.840 1.00 84.06 72 LEU A N 1
ATOM 566 C CA . LEU A 1 72 ? -8.343 -8.490 5.794 1.00 84.06 72 LEU A CA 1
ATOM 567 C C . LEU A 1 72 ? -9.845 -8.671 6.055 1.00 84.06 72 LEU A C 1
ATOM 569 O O . LEU A 1 72 ? -10.643 -8.498 5.137 1.00 84.06 72 LEU A O 1
ATOM 573 N N . GLY A 1 73 ? -10.246 -8.952 7.298 1.00 82.31 73 GLY A N 1
ATOM 574 C CA . GLY A 1 73 ? -11.652 -9.132 7.683 1.00 82.31 73 GLY A CA 1
ATOM 575 C C . GLY A 1 73 ? -12.522 -7.880 7.503 1.00 82.31 73 GLY A C 1
ATOM 576 O O . GLY A 1 73 ? -13.737 -7.981 7.304 1.00 82.31 73 GLY A O 1
ATOM 577 N N . VAL A 1 74 ? -11.909 -6.693 7.518 1.00 86.31 74 VAL A N 1
ATOM 578 C CA . VAL A 1 74 ? -12.576 -5.418 7.195 1.00 86.31 74 VAL A CA 1
ATOM 579 C C . VAL A 1 74 ? -12.365 -4.982 5.738 1.00 86.31 74 VAL A C 1
ATOM 581 O O . VAL A 1 74 ? -12.845 -3.930 5.339 1.00 86.31 74 VAL A O 1
ATOM 584 N N . GLY A 1 75 ? -11.668 -5.774 4.916 1.00 84.12 75 GLY A N 1
ATOM 585 C CA . GLY A 1 75 ? -11.390 -5.451 3.510 1.00 84.12 75 GLY A CA 1
ATOM 586 C C . GLY A 1 75 ? -10.255 -4.441 3.294 1.00 84.12 75 GLY A C 1
ATOM 587 O O . GLY A 1 7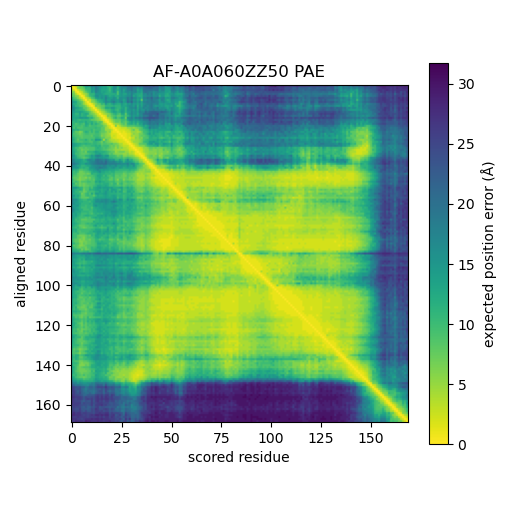5 ? -10.017 -3.997 2.171 1.00 84.12 75 GLY A O 1
ATOM 588 N N . CYS A 1 76 ? -9.499 -4.094 4.336 1.00 86.75 76 CYS A N 1
ATOM 589 C CA . CYS A 1 76 ? -8.346 -3.204 4.251 1.00 86.75 76 CYS A CA 1
ATOM 590 C C . CYS A 1 76 ? -7.111 -3.957 3.728 1.00 86.75 76 CYS A C 1
ATOM 592 O O . CYS A 1 76 ? -6.223 -4.357 4.474 1.00 86.75 76 CYS A O 1
ATOM 594 N N . THR A 1 77 ? -7.082 -4.180 2.416 1.00 83.56 77 THR A N 1
ATOM 595 C CA . THR A 1 77 ? -6.025 -4.929 1.711 1.00 83.56 77 THR A CA 1
ATOM 596 C C . THR A 1 77 ? -4.948 -4.048 1.073 1.00 83.56 77 THR A C 1
ATOM 598 O O . THR A 1 77 ? -3.851 -4.526 0.795 1.00 83.56 77 THR A O 1
ATOM 601 N N . LYS A 1 78 ? -5.243 -2.766 0.834 1.00 86.81 78 LYS A N 1
ATOM 602 C CA . LYS A 1 78 ? -4.439 -1.850 0.013 1.00 86.81 78 LYS A CA 1
ATOM 603 C C . LYS A 1 78 ? -4.047 -0.587 0.757 1.00 86.81 78 LYS A C 1
ATOM 605 O O . LYS A 1 78 ? -4.769 -0.133 1.647 1.00 86.81 78 LYS A O 1
ATOM 610 N N . LEU A 1 79 ? -2.949 0.034 0.336 1.00 87.81 79 LEU A N 1
ATOM 611 C CA . LEU A 1 79 ? -2.497 1.305 0.899 1.00 87.81 79 LEU A CA 1
ATOM 612 C C . LEU A 1 79 ? -3.572 2.396 0.780 1.00 87.81 79 LEU A C 1
ATOM 614 O O . LEU A 1 79 ? -3.792 3.150 1.726 1.00 87.81 79 LEU A O 1
ATOM 618 N N . GLY A 1 80 ? -4.312 2.427 -0.331 1.00 89.25 80 GLY A N 1
ATOM 619 C CA . GLY A 1 80 ? -5.453 3.323 -0.518 1.00 89.25 80 GLY A CA 1
ATOM 620 C C . GLY A 1 80 ? -6.542 3.151 0.544 1.00 89.25 80 GLY A C 1
ATOM 621 O O . GLY A 1 80 ? -7.021 4.146 1.089 1.00 89.25 80 GLY A O 1
ATOM 622 N N . HIS A 1 81 ? -6.881 1.908 0.909 1.00 88.06 81 HIS A N 1
ATOM 623 C CA . HIS A 1 81 ? -7.855 1.619 1.970 1.00 88.06 81 HIS A CA 1
ATOM 624 C C . HIS A 1 81 ? -7.405 2.182 3.319 1.00 88.06 81 HIS A C 1
ATOM 626 O O . HIS A 1 81 ? -8.188 2.827 4.017 1.00 88.06 81 HIS A O 1
ATOM 632 N N . LEU A 1 82 ? -6.123 2.008 3.649 1.00 89.12 82 LEU A N 1
ATOM 633 C CA . LEU A 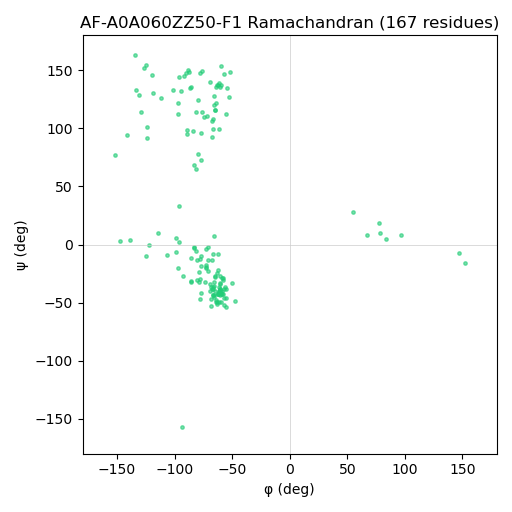1 82 ? -5.554 2.505 4.899 1.00 89.12 82 LEU A CA 1
ATOM 634 C C . LEU A 1 82 ? -5.536 4.043 4.962 1.00 89.12 82 LEU A C 1
ATOM 636 O O . LEU A 1 82 ? -5.734 4.617 6.035 1.00 89.12 82 LEU A O 1
ATOM 640 N N . MET A 1 83 ? -5.310 4.719 3.829 1.00 89.44 83 MET A N 1
ATOM 641 C CA . MET A 1 83 ? -5.168 6.180 3.783 1.00 89.44 83 MET A CA 1
ATOM 642 C C . MET A 1 83 ? -6.492 6.951 3.666 1.00 89.44 83 MET A C 1
ATOM 644 O O . MET A 1 83 ? -6.572 8.071 4.170 1.00 89.44 83 MET A O 1
ATOM 648 N N . ARG A 1 84 ? -7.525 6.402 3.008 1.00 83.62 84 ARG A N 1
ATOM 649 C CA . ARG A 1 84 ? -8.707 7.181 2.578 1.00 83.62 84 ARG A CA 1
ATOM 650 C C . ARG A 1 84 ? -9.760 7.435 3.661 1.00 83.62 84 ARG A C 1
ATOM 652 O O . ARG A 1 84 ? -10.458 8.439 3.620 1.00 83.62 84 ARG A O 1
ATOM 659 N N . SER A 1 85 ? -9.939 6.552 4.641 1.00 71.00 85 SER A N 1
ATOM 660 C CA . SER A 1 85 ? -10.940 6.784 5.700 1.00 71.00 85 SER A CA 1
ATOM 661 C C . SER A 1 85 ? -10.562 6.107 7.004 1.00 71.00 85 SER A C 1
ATOM 663 O O . SER A 1 85 ? -11.117 5.086 7.397 1.00 71.00 85 SER A O 1
ATOM 665 N N . ARG A 1 86 ? -9.614 6.733 7.703 1.00 79.81 86 ARG A N 1
ATOM 666 C CA . ARG A 1 86 ? -9.081 6.259 8.987 1.00 79.81 86 ARG A CA 1
ATOM 667 C C . ARG A 1 86 ? -10.150 6.150 10.083 1.00 79.81 86 ARG A C 1
ATOM 669 O O . ARG A 1 86 ? -10.062 5.249 10.906 1.00 79.81 86 ARG A O 1
ATOM 676 N N . SER A 1 87 ? -11.147 7.037 10.096 1.00 78.75 87 SER A N 1
ATOM 677 C CA . SER A 1 87 ? -12.272 6.992 11.045 1.00 78.75 87 SER A CA 1
ATOM 678 C C . SER A 1 87 ? -13.184 5.796 10.786 1.00 78.75 87 SER A C 1
ATOM 680 O O . SER A 1 87 ? -13.382 4.980 11.677 1.00 78.75 87 SER A O 1
ATOM 682 N N . ARG A 1 88 ? -13.648 5.637 9.544 1.00 83.81 88 ARG A N 1
ATOM 683 C CA . ARG A 1 88 ? -14.478 4.501 9.131 1.00 83.81 88 ARG A CA 1
ATOM 684 C C . ARG A 1 88 ? -13.765 3.164 9.333 1.00 83.81 88 ARG A C 1
ATOM 686 O O . ARG A 1 88 ? -14.354 2.226 9.848 1.00 83.81 88 ARG A O 1
ATOM 693 N N . LEU A 1 89 ? -12.481 3.090 8.982 1.00 83.69 89 LEU A N 1
ATOM 694 C CA . LEU A 1 89 ? -11.676 1.892 9.210 1.00 83.69 89 LEU A CA 1
ATOM 695 C C . LEU A 1 89 ? -11.587 1.552 10.704 1.00 83.69 89 LEU A C 1
ATOM 697 O O . LEU A 1 89 ? -11.630 0.384 11.070 1.00 83.69 89 LEU A O 1
ATOM 701 N N . LEU A 1 90 ? -11.470 2.558 11.576 1.00 84.62 90 LEU A N 1
ATOM 702 C CA . LEU A 1 90 ? -11.462 2.346 13.021 1.00 84.62 90 LEU A CA 1
ATOM 703 C C . LEU A 1 90 ? -12.815 1.838 13.540 1.00 84.62 90 LEU A C 1
ATOM 705 O O . LEU A 1 90 ? -12.830 0.985 14.423 1.00 84.62 90 LEU A O 1
ATOM 709 N N . GLU A 1 91 ? -13.928 2.337 13.001 1.00 85.06 91 GLU A N 1
ATOM 710 C CA . GLU A 1 91 ? -15.274 1.840 13.316 1.00 85.06 91 GLU A CA 1
ATOM 711 C C . GLU A 1 91 ? -15.434 0.381 12.874 1.00 85.06 91 GLU A C 1
ATOM 713 O O . GLU A 1 91 ? -15.747 -0.474 13.698 1.00 85.06 91 GLU A O 1
ATOM 718 N N . GLU A 1 92 ? -15.098 0.066 11.621 1.00 85.56 92 GLU A N 1
ATOM 719 C CA . GLU A 1 92 ? -15.184 -1.292 11.069 1.00 85.56 92 GLU A CA 1
ATOM 720 C C . GLU A 1 92 ? -14.274 -2.278 11.828 1.00 85.56 92 GLU A C 1
ATOM 722 O O . GLU A 1 92 ? -14.682 -3.403 12.124 1.00 85.56 92 GLU A O 1
ATOM 727 N N . LEU A 1 93 ? -13.064 -1.857 12.215 1.00 83.38 93 LEU A N 1
ATOM 728 C CA . LEU A 1 93 ? -12.167 -2.640 13.074 1.00 83.38 93 LEU A CA 1
ATOM 729 C C . LEU A 1 93 ? -12.724 -2.808 14.494 1.00 83.38 93 LEU A C 1
ATOM 731 O O . LEU A 1 93 ? -12.556 -3.866 15.106 1.00 83.38 93 LEU A O 1
ATOM 735 N N . GLY A 1 94 ? -13.395 -1.789 15.026 1.00 84.19 94 GLY A N 1
ATOM 736 C CA . GLY A 1 94 ? -14.033 -1.825 16.337 1.00 84.19 94 GLY A CA 1
ATOM 737 C C . GLY A 1 94 ? -15.227 -2.775 16.390 1.00 84.19 94 GLY A C 1
ATOM 738 O O . GLY A 1 94 ? -15.396 -3.467 17.395 1.00 84.19 94 GLY A O 1
ATOM 739 N N . GLU A 1 95 ? -16.021 -2.825 15.321 1.00 85.56 95 GLU A N 1
ATOM 740 C CA . GLU A 1 95 ? -17.195 -3.690 15.190 1.00 85.56 95 GLU A CA 1
ATOM 741 C C . GLU A 1 95 ? -16.823 -5.136 14.858 1.00 85.56 9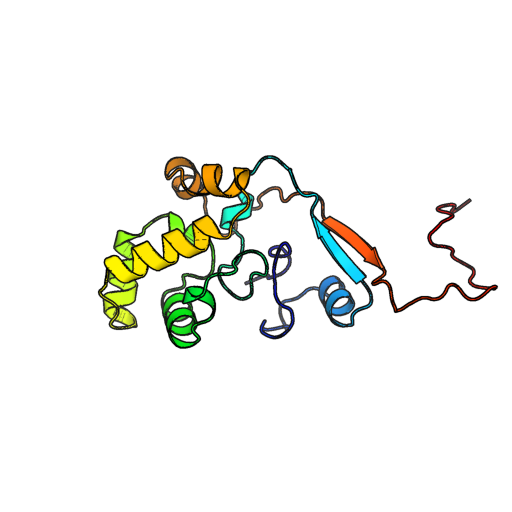5 GLU A C 1
ATOM 743 O O . GLU A 1 95 ? -17.327 -6.059 15.492 1.00 85.56 95 GLU A O 1
ATOM 748 N N . ARG A 1 96 ? -15.929 -5.349 13.882 1.00 80.44 96 ARG A N 1
ATOM 749 C CA . ARG A 1 96 ? -15.639 -6.689 13.343 1.00 80.44 96 ARG A CA 1
ATOM 750 C C . ARG A 1 96 ? -14.469 -7.397 14.014 1.00 80.44 96 ARG A C 1
ATOM 752 O O . ARG A 1 96 ? -14.426 -8.622 14.012 1.00 80.44 96 ARG A O 1
ATOM 759 N N . ALA A 1 97 ? -13.520 -6.643 14.564 1.00 78.25 97 ALA A N 1
ATOM 760 C CA . ALA A 1 97 ? -12.296 -7.184 15.157 1.00 78.25 97 ALA A CA 1
ATOM 761 C C . ALA A 1 97 ? -12.108 -6.792 16.634 1.00 78.25 97 ALA A C 1
ATOM 763 O O . ALA A 1 97 ? -11.111 -7.165 17.250 1.00 78.25 97 ALA A O 1
ATOM 764 N N . GLY A 1 98 ? -13.031 -6.014 17.215 1.00 79.06 98 GLY A N 1
ATOM 765 C CA . GLY A 1 98 ? -12.920 -5.510 18.588 1.00 79.06 98 GLY A CA 1
ATOM 766 C C . GLY A 1 98 ? -11.789 -4.492 18.798 1.00 79.06 98 GLY A C 1
ATOM 767 O O . GLY A 1 98 ? -11.512 -4.094 19.931 1.00 79.06 98 GLY A O 1
ATOM 768 N N . ILE A 1 99 ? -11.129 -4.031 17.729 1.00 80.75 99 ILE A N 1
ATOM 769 C CA . ILE A 1 99 ? -10.008 -3.089 17.803 1.00 80.75 99 ILE A CA 1
ATOM 770 C C . ILE A 1 99 ? -10.551 -1.662 17.748 1.00 80.75 99 ILE A C 1
ATOM 772 O O . ILE A 1 99 ? -10.781 -1.103 16.684 1.00 80.75 99 ILE A O 1
ATOM 776 N N . ARG A 1 100 ? -10.690 -1.031 18.916 1.00 83.25 100 ARG A N 1
ATOM 777 C CA . ARG A 1 100 ? -11.165 0.366 19.044 1.00 83.25 100 ARG A CA 1
ATOM 778 C C . ARG A 1 100 ? -10.037 1.386 19.230 1.00 83.25 100 ARG A C 1
ATOM 780 O O . ARG A 1 100 ? -10.268 2.562 19.499 1.00 83.25 100 ARG A O 1
ATOM 787 N N . SER A 1 101 ? -8.784 0.939 19.137 1.00 84.56 101 SER A N 1
ATOM 788 C CA . SER A 1 101 ? -7.624 1.764 19.476 1.00 84.56 101 SER A CA 1
ATOM 789 C C . SER A 1 101 ? -7.197 2.661 18.315 1.00 84.56 101 SER A C 1
ATOM 791 O O . SER A 1 101 ? -6.410 2.267 17.453 1.00 84.56 101 SER A O 1
ATOM 793 N N . SER A 1 102 ? -7.630 3.923 18.348 1.00 85.06 102 SER A N 1
ATOM 794 C CA . SER A 1 102 ? -7.155 4.959 17.415 1.00 85.06 102 SER A CA 1
ATOM 795 C C . SER A 1 102 ? -5.637 5.167 17.493 1.00 85.06 102 SER A C 1
ATOM 797 O O . SER A 1 102 ? -4.990 5.527 16.508 1.00 85.06 102 SER A O 1
ATOM 799 N N . ARG A 1 103 ? -5.036 4.922 18.667 1.00 87.50 103 ARG A N 1
ATOM 800 C CA . ARG A 1 103 ? -3.582 4.972 18.869 1.00 87.50 103 ARG A CA 1
ATOM 801 C C . ARG A 1 103 ? -2.872 3.868 18.093 1.00 87.50 103 ARG A C 1
ATOM 803 O O . ARG A 1 103 ? -1.847 4.144 17.477 1.00 87.50 103 ARG A O 1
ATOM 810 N N . LEU A 1 104 ? -3.414 2.650 18.111 1.00 86.06 104 LEU A N 1
ATOM 811 C CA . LEU A 1 104 ? -2.862 1.535 17.347 1.00 86.06 104 LEU A CA 1
ATOM 812 C C . LEU A 1 104 ? -2.928 1.833 15.852 1.00 86.06 104 LEU A C 1
ATOM 814 O O . LEU A 1 104 ? -1.899 1.773 15.192 1.00 86.06 104 LEU A O 1
ATOM 818 N N . LEU A 1 105 ? -4.092 2.253 15.347 1.00 87.38 105 LEU A N 1
ATOM 819 C CA . LEU A 1 105 ? -4.259 2.562 13.927 1.00 87.38 105 LEU A CA 1
ATOM 820 C C . LEU A 1 105 ? -3.304 3.670 13.457 1.00 87.38 105 LEU A C 1
ATOM 822 O O . LEU A 1 105 ? -2.663 3.530 12.419 1.00 87.38 105 LEU A O 1
ATOM 826 N N . ARG A 1 106 ? -3.131 4.741 14.246 1.00 88.44 106 ARG A N 1
ATOM 827 C CA . ARG A 1 106 ? -2.139 5.790 13.949 1.00 88.44 106 ARG A CA 1
ATOM 828 C C . ARG A 1 106 ? -0.712 5.251 13.899 1.00 88.44 106 ARG A C 1
ATOM 830 O O . ARG A 1 106 ? 0.047 5.664 13.030 1.00 88.44 106 ARG A O 1
ATOM 837 N N . LYS A 1 107 ? -0.355 4.338 14.805 1.00 89.19 107 LYS A N 1
ATOM 838 C CA . LYS A 1 107 ? 0.966 3.704 14.814 1.00 89.19 107 LYS A CA 1
ATOM 839 C C . LYS A 1 107 ? 1.176 2.831 13.575 1.00 89.19 107 LYS A C 1
ATOM 841 O O . LYS A 1 107 ? 2.231 2.931 12.966 1.00 89.19 107 LYS A O 1
ATOM 846 N N . VAL A 1 108 ? 0.174 2.045 13.171 1.00 88.81 108 VAL A N 1
ATOM 847 C CA . VAL A 1 108 ? 0.239 1.248 11.932 1.00 88.81 108 VAL A CA 1
ATOM 848 C C . VAL A 1 108 ? 0.443 2.154 10.722 1.00 88.81 108 VAL A C 1
ATOM 850 O O . VAL A 1 108 ? 1.358 1.927 9.941 1.00 88.81 108 VAL A O 1
ATOM 853 N N . VAL A 1 109 ? -0.356 3.217 10.595 1.00 90.06 109 VAL A N 1
ATOM 854 C CA . VAL A 1 109 ? -0.222 4.195 9.504 1.00 90.06 109 VAL A CA 1
ATOM 855 C C . VAL A 1 109 ? 1.174 4.815 9.483 1.00 90.06 109 VAL A C 1
ATOM 857 O O . VAL A 1 109 ? 1.778 4.890 8.420 1.00 90.06 109 VAL A O 1
ATOM 860 N N . ALA A 1 110 ? 1.695 5.229 10.640 1.00 89.88 110 ALA A N 1
ATOM 861 C CA . ALA A 1 110 ? 3.036 5.797 10.738 1.00 89.88 110 ALA A CA 1
ATOM 862 C C . ALA A 1 110 ? 4.109 4.793 10.295 1.00 89.88 110 ALA A C 1
ATOM 864 O O . ALA A 1 110 ? 4.909 5.120 9.428 1.00 89.88 110 ALA A O 1
ATOM 865 N N . GLU A 1 111 ? 4.076 3.558 10.804 1.00 90.62 111 GLU A N 1
ATOM 866 C CA . GLU A 1 111 ? 5.034 2.516 10.415 1.00 90.62 111 GLU A CA 1
ATOM 867 C C . GLU A 1 111 ? 4.974 2.194 8.915 1.00 90.62 111 GLU A C 1
ATOM 869 O O . GLU A 1 111 ? 6.013 2.042 8.276 1.00 90.62 111 GLU A O 1
ATOM 874 N N . VAL A 1 112 ? 3.770 2.115 8.338 1.00 88.50 112 VAL A N 1
ATOM 875 C CA . VAL A 1 112 ? 3.591 1.886 6.899 1.00 88.50 112 VAL A CA 1
ATOM 876 C C . VAL A 1 112 ? 4.154 3.063 6.103 1.00 88.50 112 VAL A C 1
ATOM 878 O O . VAL A 1 112 ? 4.966 2.851 5.211 1.00 88.50 112 VAL A O 1
ATOM 881 N N . CYS A 1 113 ? 3.810 4.305 6.441 1.00 88.69 113 CYS A N 1
ATOM 882 C CA . CYS A 1 113 ? 4.357 5.480 5.760 1.00 88.69 113 CYS A CA 1
ATOM 883 C C . CYS A 1 113 ? 5.886 5.573 5.893 1.00 88.69 113 CYS A C 1
ATOM 885 O O . CYS A 1 113 ? 6.565 5.923 4.926 1.00 88.69 113 CYS A O 1
ATOM 887 N N . ASP A 1 114 ? 6.435 5.223 7.057 1.00 89.19 114 ASP A N 1
ATOM 888 C CA . ASP A 1 114 ? 7.871 5.278 7.327 1.00 89.19 114 ASP A CA 1
ATOM 889 C C . ASP A 1 114 ? 8.681 4.217 6.582 1.00 89.19 114 ASP A C 1
ATOM 891 O O . ASP A 1 114 ? 9.864 4.428 6.313 1.00 89.19 114 ASP A O 1
ATOM 895 N N . SER A 1 115 ? 8.039 3.123 6.179 1.00 86.19 115 SER A N 1
ATOM 896 C CA . SER A 1 115 ? 8.651 2.106 5.324 1.00 86.19 115 SER A CA 1
ATOM 897 C C . SER A 1 115 ? 8.740 2.516 3.845 1.00 86.19 115 SER A C 1
ATOM 899 O O . SER A 1 115 ? 9.552 1.979 3.095 1.00 86.19 115 SER A O 1
ATOM 901 N N . LEU A 1 116 ? 7.952 3.509 3.411 1.00 84.31 116 LEU A N 1
ATOM 902 C CA . LEU A 1 116 ? 7.936 3.955 2.018 1.00 84.31 116 LEU A CA 1
ATOM 903 C C . LEU A 1 116 ? 9.140 4.857 1.685 1.00 84.31 116 LEU A C 1
ATOM 905 O O . LEU A 1 116 ? 9.548 5.682 2.520 1.00 84.31 116 LEU A O 1
ATOM 909 N N . PRO A 1 117 ? 9.645 4.805 0.432 1.00 83.19 117 PRO A N 1
ATOM 910 C CA . PRO A 1 117 ? 10.619 5.773 -0.065 1.00 83.19 117 PRO A CA 1
ATOM 911 C C . PRO A 1 117 ? 10.087 7.208 0.037 1.00 83.19 117 PRO A C 1
ATOM 913 O O . PRO A 1 117 ? 8.896 7.443 -0.167 1.00 83.19 117 PRO A O 1
ATOM 916 N N . VAL A 1 118 ? 10.977 8.177 0.278 1.00 84.75 118 VAL A N 1
ATOM 917 C CA . VAL A 1 118 ? 10.633 9.577 0.618 1.00 84.75 118 VAL A CA 1
ATOM 918 C C . VAL A 1 118 ? 9.575 10.191 -0.306 1.00 84.75 118 VAL A C 1
ATOM 920 O O . VAL A 1 118 ? 8.582 10.728 0.180 1.00 84.75 118 VAL A O 1
ATOM 923 N N . LEU A 1 119 ? 9.741 10.064 -1.626 1.00 84.31 119 LEU A N 1
ATOM 924 C CA . LEU A 1 119 ? 8.788 10.614 -2.600 1.00 84.31 119 LEU A CA 1
ATOM 925 C C . LEU A 1 119 ? 7.392 9.986 -2.467 1.00 84.31 119 LEU A C 1
ATOM 927 O O . LEU A 1 119 ? 6.384 10.688 -2.484 1.00 84.31 119 LEU A O 1
ATOM 931 N N . HIS A 1 120 ? 7.328 8.667 -2.285 1.00 85.75 120 HIS A N 1
ATOM 932 C CA . HIS A 1 120 ? 6.069 7.937 -2.132 1.00 85.75 120 HIS A CA 1
ATOM 933 C C . HIS A 1 120 ? 5.400 8.279 -0.806 1.00 85.75 120 HIS A C 1
ATOM 935 O O . HIS A 1 120 ? 4.191 8.486 -0.777 1.00 85.75 120 HIS A O 1
ATOM 941 N N . ARG A 1 121 ? 6.184 8.403 0.273 1.00 87.62 121 ARG A N 1
ATOM 942 C CA . ARG A 1 121 ? 5.682 8.837 1.578 1.00 87.62 121 ARG A CA 1
ATOM 943 C C . ARG A 1 121 ? 4.978 10.183 1.462 1.00 87.62 121 ARG A C 1
ATOM 945 O O . ARG A 1 121 ? 3.814 10.264 1.829 1.00 87.62 121 ARG A O 1
ATOM 952 N N . GLN A 1 122 ? 5.647 11.191 0.895 1.00 88.12 122 GLN A N 1
ATOM 953 C CA . GLN A 1 122 ? 5.081 12.534 0.714 1.00 88.12 122 GLN A CA 1
ATOM 954 C C . GLN A 1 122 ? 3.758 12.493 -0.061 1.00 88.12 122 GLN A C 1
ATOM 956 O O . GLN A 1 122 ? 2.770 13.084 0.370 1.00 88.12 122 GLN A O 1
ATOM 961 N N . TYR A 1 123 ? 3.718 11.733 -1.158 1.00 89.06 123 TYR A N 1
ATOM 962 C CA . TYR A 1 123 ? 2.529 11.607 -1.997 1.00 89.06 123 TYR A CA 1
ATOM 963 C C . TYR A 1 123 ? 1.351 10.921 -1.291 1.00 89.06 123 TYR A C 1
ATOM 965 O O . TYR A 1 123 ? 0.217 11.390 -1.374 1.00 89.06 123 TYR A O 1
ATOM 973 N N . VAL A 1 124 ? 1.618 9.815 -0.592 1.00 89.12 124 VAL A N 1
ATOM 974 C CA . VAL A 1 124 ? 0.604 8.981 0.074 1.00 89.12 124 VAL A CA 1
ATOM 975 C C . VAL A 1 124 ? 0.052 9.658 1.330 1.00 89.12 124 VAL A C 1
ATOM 977 O O . VAL A 1 124 ? -1.119 9.472 1.657 1.00 89.12 124 VAL A O 1
ATOM 980 N N . THR A 1 125 ? 0.870 10.450 2.032 1.00 89.38 125 THR A N 1
ATOM 981 C CA . THR A 1 125 ? 0.434 11.184 3.232 1.00 89.38 125 THR A CA 1
ATOM 982 C C . THR A 1 125 ? -0.484 12.365 2.934 1.00 89.38 125 THR A C 1
ATOM 984 O O . THR A 1 125 ? -1.208 12.805 3.828 1.00 89.38 125 THR A O 1
ATOM 987 N N . ASP A 1 126 ? -0.478 12.874 1.702 1.00 88.75 126 ASP A N 1
ATOM 988 C CA . ASP A 1 126 ? -1.423 13.898 1.271 1.00 88.75 126 ASP A CA 1
ATOM 989 C C . ASP A 1 126 ? -2.811 13.272 1.052 1.00 88.75 126 ASP A C 1
ATOM 991 O O . ASP A 1 126 ? -3.053 12.518 0.105 1.00 88.75 126 ASP A O 1
ATOM 995 N N . THR A 1 127 ? -3.741 13.607 1.949 1.00 83.25 127 THR A N 1
ATOM 996 C CA . THR A 1 127 ? -5.122 13.103 1.942 1.00 83.25 127 THR A CA 1
ATOM 997 C C . THR A 1 127 ? -5.864 13.404 0.645 1.00 83.25 127 THR A C 1
ATOM 999 O O . THR A 1 127 ? -6.705 12.617 0.224 1.00 83.25 127 THR A O 1
ATOM 1002 N N . SER A 1 128 ? -5.522 14.493 -0.047 1.00 87.06 128 SER A N 1
ATOM 1003 C CA . SER A 1 128 ? -6.167 14.821 -1.318 1.00 87.06 128 SER A CA 1
ATOM 1004 C C . SER A 1 128 ? -5.872 13.780 -2.409 1.00 87.06 128 SER A C 1
ATOM 1006 O O . SER A 1 128 ? -6.696 13.555 -3.301 1.00 87.06 128 SER A O 1
ATOM 1008 N N . ASN A 1 129 ? -4.730 13.089 -2.328 1.00 88.31 129 ASN A N 1
ATOM 1009 C CA . ASN A 1 129 ? -4.360 12.042 -3.275 1.00 88.31 129 ASN A CA 1
ATOM 1010 C C . ASN A 1 129 ? -5.109 10.735 -2.996 1.00 88.31 129 ASN A C 1
ATOM 1012 O O . ASN A 1 129 ? -5.591 10.106 -3.944 1.00 88.31 129 ASN A O 1
ATOM 1016 N N . SER A 1 130 ? -5.260 10.350 -1.723 1.00 86.06 130 SER A N 1
ATOM 1017 C CA . SER A 1 130 ? -6.012 9.147 -1.346 1.00 86.06 130 SER A CA 1
ATOM 1018 C C . SER A 1 130 ? -7.515 9.305 -1.593 1.00 86.06 130 SER A C 1
ATOM 1020 O O . SER A 1 130 ? -8.161 8.352 -2.026 1.00 86.06 130 SER A O 1
ATOM 1022 N N . ASP A 1 131 ? -8.074 10.506 -1.434 1.00 86.06 131 ASP A N 1
ATOM 1023 C CA . ASP A 1 131 ? -9.484 10.790 -1.740 1.00 86.06 131 ASP A CA 1
ATOM 1024 C C . ASP A 1 131 ? -9.799 10.668 -3.240 1.00 86.06 131 ASP A C 1
ATOM 1026 O O . ASP A 1 131 ? -10.886 10.246 -3.642 1.00 86.06 131 ASP A O 1
ATOM 1030 N N . ARG A 1 132 ? -8.821 10.990 -4.095 1.00 86.81 132 ARG A N 1
ATOM 1031 C CA . ARG A 1 132 ? -8.922 10.870 -5.561 1.00 86.81 132 ARG A CA 1
ATOM 1032 C C . ARG A 1 132 ? -8.631 9.461 -6.077 1.00 86.81 132 ARG A C 1
ATOM 1034 O O . ARG A 1 132 ? -8.703 9.240 -7.298 1.00 86.81 132 ARG A O 1
ATOM 1041 N N . TRP A 1 133 ? -8.270 8.541 -5.188 1.00 89.00 133 TRP A N 1
ATOM 1042 C CA . TRP A 1 133 ? -8.073 7.135 -5.495 1.00 89.00 133 TRP A CA 1
ATOM 1043 C C . TRP A 1 133 ? -9.398 6.363 -5.400 1.00 89.00 133 TRP A C 1
ATOM 1045 O O . TRP A 1 133 ? -10.197 6.527 -4.471 1.00 89.00 133 TRP A O 1
ATOM 1055 N N . LYS A 1 134 ? -9.645 5.512 -6.396 1.00 86.38 134 LYS A N 1
ATOM 1056 C CA . LYS A 1 134 ? -10.796 4.617 -6.474 1.00 86.38 134 LYS A CA 1
ATOM 1057 C C . LYS A 1 134 ? -10.283 3.228 -6.801 1.00 86.38 134 LYS A C 1
ATOM 1059 O O . LYS A 1 134 ? -9.550 3.056 -7.771 1.00 86.38 134 LYS A O 1
ATOM 1064 N N . GLU A 1 135 ? -10.711 2.267 -6.000 1.00 82.94 135 GLU A N 1
ATOM 1065 C CA . GLU A 1 135 ? -10.336 0.879 -6.192 1.00 82.94 135 GLU A CA 1
ATOM 1066 C C . GLU A 1 135 ? -10.773 0.360 -7.569 1.00 82.94 135 GLU A C 1
ATOM 1068 O O . GLU A 1 135 ? -11.893 0.609 -8.019 1.00 82.94 135 GLU A O 1
ATOM 1073 N N . GLY A 1 136 ? -9.876 -0.385 -8.219 1.00 72.88 136 GLY A N 1
ATOM 1074 C CA . GLY A 1 136 ? -10.180 -1.124 -9.445 1.00 72.88 136 GLY A CA 1
ATOM 1075 C C . GLY A 1 136 ? -10.094 -0.295 -10.724 1.00 72.88 136 GLY A C 1
ATOM 1076 O O . GLY A 1 136 ? -10.392 -0.819 -11.795 1.00 72.88 136 GLY A O 1
ATOM 1077 N N . LEU A 1 137 ? -9.668 0.968 -10.638 1.00 78.06 137 LEU A N 1
ATOM 1078 C CA . LEU A 1 137 ? -9.310 1.748 -11.817 1.00 78.06 137 LEU A CA 1
ATOM 1079 C C . LEU A 1 137 ? -7.938 1.339 -12.360 1.00 78.06 137 LEU A C 1
ATOM 1081 O O . LEU A 1 137 ? -7.024 0.981 -11.616 1.00 78.06 137 LEU A O 1
ATOM 1085 N N . ASP A 1 138 ? -7.783 1.461 -13.676 1.00 71.88 138 ASP A N 1
ATOM 1086 C CA . ASP A 1 138 ? -6.506 1.247 -14.345 1.00 71.88 138 ASP A CA 1
ATOM 1087 C C . ASP A 1 138 ? -5.598 2.461 -14.151 1.00 71.88 138 ASP A C 1
ATOM 1089 O O . ASP A 1 138 ? -5.689 3.473 -14.849 1.00 71.88 138 ASP A O 1
ATOM 1093 N N . TYR A 1 139 ? -4.723 2.366 -13.153 1.00 78.50 139 TYR A N 1
ATOM 1094 C CA . TYR A 1 139 ? -3.656 3.333 -12.936 1.00 78.50 139 TYR A CA 1
ATOM 1095 C C . TYR A 1 139 ? -2.407 2.963 -13.728 1.00 78.50 139 TYR A C 1
ATOM 1097 O O . TYR A 1 139 ? -2.096 1.791 -13.931 1.00 78.50 139 TYR A O 1
ATOM 1105 N N . VAL A 1 140 ? -1.663 3.984 -14.151 1.00 76.06 140 VAL A N 1
ATOM 1106 C CA . VAL A 1 140 ? -0.369 3.792 -14.806 1.00 76.06 140 VAL A CA 1
ATOM 1107 C C . VAL A 1 140 ? 0.662 3.431 -13.743 1.00 76.06 140 VAL A C 1
ATOM 1109 O O . VAL A 1 140 ? 0.981 4.248 -12.876 1.00 76.06 140 VAL A O 1
ATOM 1112 N N . PHE A 1 141 ? 1.174 2.205 -13.819 1.00 75.00 141 PHE A N 1
ATOM 1113 C CA . PHE A 1 141 ? 2.276 1.747 -12.983 1.00 75.00 141 PHE A CA 1
ATOM 1114 C C . PHE A 1 141 ? 3.625 2.038 -13.673 1.00 75.00 141 PHE A C 1
ATOM 1116 O O . PHE A 1 141 ? 3.709 1.966 -14.900 1.00 75.00 141 PHE A O 1
ATOM 1123 N N . PRO A 1 142 ? 4.695 2.332 -12.915 1.00 72.81 142 PRO A N 1
ATOM 1124 C CA . PRO A 1 142 ? 6.068 2.437 -13.411 1.00 72.81 142 PRO A CA 1
ATOM 1125 C C . PRO A 1 142 ? 6.493 1.214 -14.216 1.00 72.81 142 PRO A C 1
ATOM 1127 O O . PRO A 1 142 ? 6.057 0.115 -13.907 1.00 72.81 142 PRO A O 1
ATOM 1130 N N . ALA A 1 143 ? 7.365 1.365 -15.209 1.00 72.31 143 ALA A N 1
ATOM 1131 C CA . ALA A 1 143 ? 7.800 0.230 -16.023 1.00 72.31 143 ALA A CA 1
ATOM 1132 C C . ALA A 1 143 ? 8.371 -0.917 -15.162 1.00 72.31 143 ALA A C 1
ATOM 1134 O O . ALA A 1 143 ? 9.158 -0.682 -14.238 1.00 72.31 143 ALA A O 1
ATOM 1135 N N . LEU A 1 144 ? 7.942 -2.143 -15.474 1.00 70.38 144 LEU A N 1
ATOM 1136 C CA . LEU A 1 144 ? 8.476 -3.373 -14.898 1.00 70.38 144 LEU A CA 1
ATOM 1137 C C . LEU A 1 144 ? 9.779 -3.720 -15.616 1.00 70.38 144 LEU A C 1
ATOM 1139 O O . LEU A 1 144 ? 9.806 -3.820 -16.839 1.00 70.38 144 LEU A O 1
ATOM 1143 N N . ILE A 1 145 ? 10.846 -3.867 -14.845 1.00 71.88 145 ILE A N 1
ATOM 1144 C CA . ILE A 1 145 ? 12.136 -4.373 -15.293 1.00 71.88 145 ILE A CA 1
ATOM 1145 C C . ILE A 1 145 ? 12.156 -5.852 -14.930 1.00 71.88 145 ILE A C 1
ATOM 1147 O O . ILE A 1 145 ? 11.990 -6.214 -13.765 1.00 71.88 145 ILE A O 1
ATOM 1151 N N . VAL A 1 146 ? 12.334 -6.689 -15.943 1.00 70.56 146 VAL A N 1
ATOM 1152 C CA . VAL A 1 146 ? 12.446 -8.139 -15.802 1.00 70.56 146 VAL A CA 1
ATOM 1153 C C . VAL A 1 146 ? 13.877 -8.508 -16.162 1.00 70.56 146 VAL A C 1
ATOM 1155 O O . VAL A 1 146 ? 14.356 -8.129 -17.230 1.00 70.56 146 VAL A O 1
ATOM 1158 N N . SER A 1 147 ? 14.558 -9.209 -15.269 1.00 70.38 147 SER A N 1
ATOM 1159 C CA . SER A 1 147 ? 15.898 -9.755 -15.481 1.00 70.38 147 SER A CA 1
ATOM 1160 C C . SER A 1 147 ? 15.885 -11.249 -15.182 1.00 70.38 147 SER A C 1
ATOM 1162 O O . SER A 1 147 ? 15.076 -11.703 -14.381 1.00 70.38 147 SER A O 1
ATOM 1164 N N . ALA A 1 148 ? 16.763 -12.029 -15.809 1.00 71.12 148 ALA A N 1
ATOM 1165 C CA . ALA A 1 148 ? 16.975 -13.410 -15.382 1.00 71.12 148 ALA A CA 1
ATOM 1166 C C . ALA A 1 148 ? 17.497 -13.413 -13.937 1.00 71.12 148 ALA A C 1
ATOM 1168 O O . ALA A 1 148 ? 18.320 -12.562 -13.585 1.00 71.12 148 ALA A O 1
ATOM 1169 N N . ALA A 1 149 ? 17.013 -14.333 -13.102 1.00 68.69 149 ALA A N 1
ATOM 1170 C CA . ALA A 1 149 ? 17.546 -14.468 -11.752 1.00 68.69 149 ALA A CA 1
ATOM 1171 C C . ALA A 1 149 ? 19.007 -14.938 -11.838 1.00 68.69 149 ALA A C 1
ATOM 1173 O O . ALA A 1 149 ? 19.298 -15.985 -12.429 1.00 68.69 149 ALA A O 1
ATOM 1174 N N . MET A 1 150 ? 19.944 -14.149 -11.301 1.00 57.50 150 MET A N 1
ATOM 1175 C CA . MET A 1 150 ? 21.369 -14.500 -11.337 1.00 57.50 150 MET A CA 1
ATOM 1176 C C . MET A 1 150 ? 21.610 -15.743 -10.474 1.00 57.50 150 MET A C 1
ATOM 1178 O O . MET A 1 150 ? 21.675 -15.672 -9.249 1.00 57.50 150 MET A O 1
ATOM 1182 N N . GLY A 1 151 ? 21.696 -16.888 -11.150 1.00 54.56 151 GLY A N 1
ATOM 1183 C CA . GLY A 1 151 ? 21.815 -18.221 -10.562 1.00 54.56 151 GLY A CA 1
ATOM 1184 C C . GLY A 1 151 ? 21.235 -19.341 -11.433 1.00 54.56 151 GLY A C 1
ATOM 1185 O O . GLY A 1 151 ? 21.558 -20.498 -11.190 1.00 54.56 151 GLY A O 1
ATOM 1186 N N . ALA A 1 152 ? 20.416 -19.023 -12.447 1.00 48.50 152 ALA A N 1
ATOM 1187 C CA . ALA A 1 152 ? 19.745 -20.037 -13.271 1.00 48.50 152 ALA A CA 1
ATOM 1188 C C . ALA A 1 152 ? 20.299 -20.222 -14.696 1.00 48.50 152 ALA A C 1
ATOM 1190 O O . ALA A 1 152 ? 19.910 -21.185 -15.347 1.00 48.50 152 ALA A O 1
ATOM 1191 N N . LEU A 1 153 ? 21.210 -19.375 -15.188 1.00 49.06 153 LEU A N 1
ATOM 1192 C CA . LEU A 1 153 ? 21.869 -19.609 -16.478 1.00 49.06 153 LEU A CA 1
ATOM 1193 C C . LEU A 1 153 ? 23.345 -19.192 -16.400 1.00 49.06 153 LEU A C 1
ATOM 1195 O O . LEU A 1 153 ? 23.684 -18.026 -16.589 1.00 49.06 153 LEU A O 1
ATOM 1199 N N . GLU A 1 154 ? 24.232 -20.145 -16.108 1.00 49.22 154 GLU A N 1
ATOM 1200 C CA . GLU A 1 154 ? 25.566 -20.073 -16.707 1.00 49.22 154 GLU A CA 1
ATOM 1201 C C . GLU A 1 154 ? 25.335 -20.247 -18.211 1.00 49.22 154 GLU A C 1
ATOM 1203 O O . GLU A 1 154 ? 24.783 -21.263 -18.640 1.00 49.22 154 GLU A O 1
ATOM 1208 N N . GLU A 1 155 ? 25.637 -19.222 -19.010 1.00 50.22 155 GLU A N 1
ATOM 1209 C CA . GLU A 1 155 ? 25.640 -19.368 -20.464 1.00 50.22 155 GLU A CA 1
ATOM 1210 C C . GLU A 1 155 ? 26.695 -20.420 -20.818 1.00 50.22 155 GLU A C 1
ATOM 1212 O O . GLU A 1 155 ? 27.894 -20.142 -20.823 1.00 50.22 155 GLU A O 1
ATOM 1217 N N . ASP A 1 156 ? 26.251 -21.651 -21.068 1.00 49.38 156 ASP A N 1
ATOM 1218 C CA . ASP A 1 156 ? 27.129 -22.686 -21.591 1.00 49.38 156 ASP A CA 1
ATOM 1219 C C . ASP A 1 156 ? 27.502 -22.330 -23.035 1.00 49.38 156 ASP A C 1
ATOM 1221 O O . ASP A 1 156 ? 26.677 -21.831 -23.816 1.00 49.38 156 ASP A O 1
ATOM 1225 N N . VAL A 1 157 ? 28.767 -22.558 -23.386 1.00 45.94 157 VAL A N 1
ATOM 1226 C CA . VAL A 1 157 ? 29.335 -22.200 -24.690 1.00 45.94 157 VAL A CA 1
ATOM 1227 C C . VAL A 1 157 ? 28.670 -23.078 -25.754 1.00 45.94 157 VAL A C 1
ATOM 1229 O O . VAL A 1 157 ? 29.098 -24.198 -26.018 1.00 45.94 157 VAL A O 1
ATOM 1232 N N . GLY A 1 158 ? 27.586 -22.576 -26.349 1.00 55.19 158 GLY A N 1
ATOM 1233 C CA . GLY A 1 158 ? 26.754 -23.320 -27.300 1.00 55.19 158 GLY A CA 1
ATOM 1234 C C . GLY A 1 158 ? 25.261 -22.973 -27.278 1.00 55.19 158 GLY A C 1
ATOM 1235 O O . GLY A 1 158 ? 24.524 -23.441 -28.145 1.00 55.19 158 GLY A O 1
ATOM 1236 N N . MET A 1 159 ? 24.797 -22.151 -26.331 1.00 47.59 159 MET A N 1
ATOM 1237 C CA . MET A 1 159 ? 23.422 -21.639 -26.331 1.00 47.59 159 MET A CA 1
ATOM 1238 C C . MET A 1 159 ? 23.178 -20.707 -27.532 1.00 47.59 159 MET A C 1
ATOM 1240 O O . MET A 1 159 ? 23.915 -19.752 -27.761 1.00 47.59 159 MET A O 1
ATOM 1244 N N . LEU A 1 160 ? 22.113 -20.982 -28.294 1.00 51.19 160 LEU A N 1
ATOM 1245 C CA . LEU A 1 160 ? 21.730 -20.239 -29.508 1.00 51.19 160 LEU A CA 1
ATOM 1246 C C . LEU A 1 160 ? 21.260 -18.797 -29.241 1.00 51.19 160 LEU A C 1
ATOM 1248 O O . LEU A 1 160 ? 21.105 -18.021 -30.179 1.00 51.19 160 LEU A O 1
ATOM 1252 N N . LEU A 1 161 ? 20.985 -18.458 -27.983 1.00 49.09 161 LEU A N 1
ATOM 1253 C CA . LEU A 1 161 ? 20.475 -17.163 -27.552 1.00 49.09 161 LEU A CA 1
ATOM 1254 C C . LEU A 1 161 ? 21.363 -16.679 -26.409 1.00 49.09 161 LEU A C 1
ATOM 1256 O O . LEU A 1 161 ? 21.373 -17.300 -25.347 1.00 49.09 161 LEU A O 1
ATOM 1260 N N . SER A 1 162 ? 22.105 -15.596 -26.635 1.00 51.84 162 SER A N 1
ATOM 1261 C CA . SER A 1 162 ? 22.843 -14.916 -25.571 1.00 51.84 162 SER A CA 1
ATOM 1262 C C . SER A 1 162 ? 22.014 -13.744 -25.045 1.00 51.84 162 SER A C 1
ATOM 1264 O O . SER A 1 162 ? 21.331 -13.046 -25.801 1.00 51.84 162 SER A O 1
ATOM 1266 N N . PHE A 1 163 ? 22.091 -13.479 -23.744 1.00 52.88 163 PHE A N 1
ATOM 1267 C CA . PHE A 1 163 ? 21.449 -12.306 -23.143 1.00 52.88 163 PHE A CA 1
ATOM 1268 C C . PHE A 1 163 ? 22.148 -10.991 -23.519 1.00 52.88 163 PHE A C 1
ATOM 1270 O O . PHE A 1 163 ? 21.603 -9.907 -23.298 1.00 52.88 163 PHE A O 1
ATOM 1277 N N . HIS A 1 164 ? 23.354 -11.072 -24.087 1.00 47.53 164 HIS A N 1
ATOM 1278 C CA . HIS A 1 164 ? 24.179 -9.928 -24.474 1.00 47.53 164 HIS A CA 1
ATOM 1279 C C . HIS A 1 164 ? 24.094 -9.562 -25.959 1.00 47.53 164 HIS A C 1
ATOM 1281 O O . HIS A 1 164 ? 24.617 -8.519 -26.352 1.00 47.53 164 HIS A O 1
ATOM 1287 N N . THR A 1 165 ? 23.410 -10.360 -26.779 1.00 49.38 165 THR A N 1
ATOM 1288 C CA . THR A 1 165 ? 23.235 -10.089 -28.209 1.00 49.38 165 THR A CA 1
ATOM 1289 C C . THR A 1 165 ? 21.742 -10.059 -28.543 1.00 49.38 165 THR A C 1
ATOM 1291 O O . THR A 1 165 ? 21.155 -11.097 -28.841 1.00 49.38 165 THR A O 1
ATOM 1294 N N . PRO A 1 166 ? 21.078 -8.888 -28.498 1.00 42.09 166 PRO A N 1
ATOM 1295 C CA . PRO A 1 166 ? 19.689 -8.775 -28.907 1.00 42.09 166 PRO A CA 1
ATOM 1296 C C . PRO A 1 166 ? 19.643 -8.615 -30.431 1.00 42.09 166 PRO A C 1
ATOM 1298 O O . PRO A 1 166 ? 19.315 -7.544 -30.931 1.00 42.09 166 PRO A O 1
ATOM 1301 N N . GLU A 1 167 ? 19.999 -9.654 -31.184 1.00 41.12 167 GLU A N 1
ATOM 1302 C CA . GLU A 1 167 ? 19.857 -9.647 -32.642 1.00 41.12 167 GLU A CA 1
ATOM 1303 C C . GLU A 1 167 ? 19.008 -10.841 -33.084 1.00 41.12 167 GLU A C 1
ATOM 1305 O O . GLU A 1 167 ? 19.458 -11.979 -33.157 1.00 41.12 167 GLU A O 1
ATOM 1310 N N . LEU A 1 168 ? 17.733 -10.561 -33.367 1.00 37.34 168 LEU A N 1
ATOM 1311 C CA . LEU A 1 168 ? 16.980 -11.322 -34.357 1.00 37.34 168 LEU A CA 1
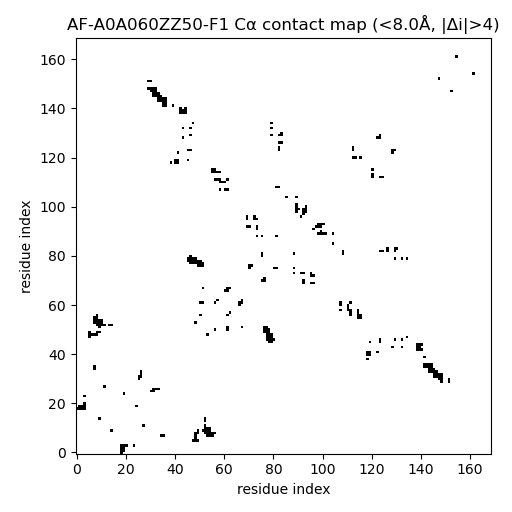ATOM 1312 C C . LEU A 1 168 ? 17.213 -10.619 -35.696 1.00 37.34 168 LEU A C 1
ATOM 1314 O O . LEU A 1 168 ? 16.542 -9.629 -36.002 1.00 37.34 168 LEU A O 1
ATOM 1318 N N . GLY A 1 169 ? 18.199 -11.115 -36.442 1.00 33.88 169 GLY A N 1
ATOM 1319 C CA . GLY A 1 169 ? 18.585 -10.646 -37.771 1.00 33.88 169 GLY A CA 1
ATOM 1320 C C . GLY A 1 169 ? 19.686 -11.504 -38.361 1.00 33.88 169 GLY A C 1
ATOM 1321 O O . GLY A 1 169 ? 20.850 -11.254 -37.998 1.00 33.88 169 GLY A O 1
#

Organism: Oncorhynchus mykiss (NCBI:txid8022)

Nearest PDB structures (foldseek):
  2bke-assembly1_A  TM=6.736E-01  e=2.269E-01  Saccharolobus solfataricus P2
  6yxx-assembly1_BS  TM=4.171E-01  e=7.349E+00  Trypanosoma brucei brucei

Sequence (169 aa):
MRSDKHLFFLKQEGGDLYILTPFYLLCRLGEFDMSRKAGTTPGKWPFEESLCHNTVIQSRAMGSASLHSCLLGVGCTKLGHLMRSRSRLLEELGERAGIRSSRLLRKVVAEVCDSLPVLHRQYVTDTSNSDRWKEGLDYVFPALIVSAAMGALEEDVGMLLSFHTPELG

pLDDT: mean 71.71, std 15.33, range [33.88, 90.62]

Solvent-accessible surface area (backbone atoms only — not comparable to full-atom values): 10296 Å² total; per-residue (Å²): 123,81,57,78,74,43,72,91,22,61,49,82,89,76,65,82,64,92,48,50,54,74,73,58,52,45,40,68,74,51,57,33,40,77,49,57,69,84,84,65,81,73,62,75,36,66,35,64,29,47,54,62,52,19,72,55,46,71,20,75,59,66,68,32,66,68,56,44,52,43,32,51,77,66,64,48,48,25,41,28,54,63,54,52,40,59,67,61,50,39,51,46,31,32,73,77,60,67,46,69,54,66,67,56,54,51,50,43,52,48,39,42,44,68,35,41,59,70,68,48,27,59,52,61,70,36,55,74,53,29,66,73,56,63,91,91,61,92,59,75,68,77,63,77,45,78,44,70,28,93,86,74,70,82,83,57,96,79,63,94,71,54,96,88,56,96,69,94,125

Secondary structure (DSSP, 8-state):
---TT-TTTB-TTSS-GGGS-HHHHHHHTTSEEEEE-TTPPP-SGGGGSBSTTBSS---TTTT-HHHHHHHHHTT--BHHHHHH-HHHHHHHHHHHS----HHHHHHHHHHHHHHS-HHHHHHHH-HHHHHT--TT----PPPEEEEE-TTS----TT-S--TT-----

Foldseek 3Di:
DQCAQQPAFAPPPDDDCPRYDPVVVCVVVQFKDKHFDPPDQDDLSQQAHFCERGRLLPFPCNVDPLSVVLCVQLVNGGLLSLQACLPVSLVSSCVRVVRNDSVVSVSSNVSRLVSDDPSVSVQSNPNVSSNPDDPPDDDDDGDMDMDGRVPDDPPDPPDPDDPPDPDPD

Radius of gyration: 18.82 Å; Cα contacts (8 Å, |Δi|>4): 196; chains: 1; bounding box: 46×38×57 Å